Protein AF-A0A0F9AHM2-F1 (afdb_monomer_lite)

Organism: NCBI:txid412755

Radius of gyration: 13.78 Å; chains: 1; bounding box: 38×17×38 Å

Foldseek 3Di:
DDPPPPQWDDDPQFIWGADPVSPDIDDGDNDSVVRVVVSVVVVVVVVVVVVVVVPPPD

pLDDT: mean 80.58, std 16.88, range [41.25, 96.62]

Structure (mmCIF, N/CA/C/O backbone):
data_AF-A0A0F9AHM2-F1
#
_entry.id   AF-A0A0F9AHM2-F1
#
loop_
_atom_site.group_PDB
_atom_site.id
_atom_site.type_symbol
_atom_site.label_atom_id
_atom_site.label_alt_id
_atom_site.label_comp_id
_atom_site.label_asym_id
_atom_site.label_entity_id
_atom_site.label_seq_id
_atom_site.pdbx_PDB_ins_code
_atom_site.Cartn_x
_atom_site.Cartn_y
_atom_site.Cartn_z
_atom_site.occupancy
_atom_site.B_iso_or_equiv
_atom_site.auth_seq_id
_atom_site.auth_comp_id
_atom_site.auth_asym_id
_atom_site.auth_atom_id
_atom_site.pdbx_PDB_model_num
ATOM 1 N N . MET A 1 1 ? 10.540 8.950 9.006 1.00 49.34 1 MET A N 1
ATOM 2 C CA . MET A 1 1 ? 10.288 8.961 7.545 1.00 49.34 1 MET A CA 1
ATOM 3 C C . MET A 1 1 ? 8.910 9.556 7.260 1.00 49.34 1 MET A C 1
ATOM 5 O O . MET A 1 1 ? 8.014 9.384 8.079 1.00 49.34 1 MET A O 1
ATOM 9 N N . ALA A 1 2 ? 8.742 10.333 6.184 1.00 49.84 2 ALA A N 1
ATOM 10 C CA . ALA A 1 2 ? 7.458 10.962 5.861 1.00 49.84 2 ALA A CA 1
ATOM 11 C C . ALA A 1 2 ? 6.528 9.948 5.178 1.00 49.84 2 ALA A C 1
ATOM 13 O O . ALA A 1 2 ? 6.935 9.319 4.206 1.00 49.84 2 ALA A O 1
ATOM 14 N N . HIS A 1 3 ? 5.286 9.818 5.661 1.00 54.12 3 HIS A N 1
ATOM 15 C CA . HIS A 1 3 ? 4.215 9.142 4.922 1.00 54.12 3 HIS A CA 1
ATOM 16 C C . HIS A 1 3 ? 4.180 9.699 3.497 1.00 54.12 3 HIS A C 1
ATOM 18 O O . HIS A 1 3 ? 4.028 10.909 3.327 1.00 54.12 3 HIS A O 1
ATOM 24 N N . ASN A 1 4 ? 4.295 8.842 2.485 1.00 67.31 4 ASN A N 1
ATOM 25 C CA . ASN A 1 4 ? 3.995 9.240 1.119 1.00 67.31 4 ASN A CA 1
ATOM 26 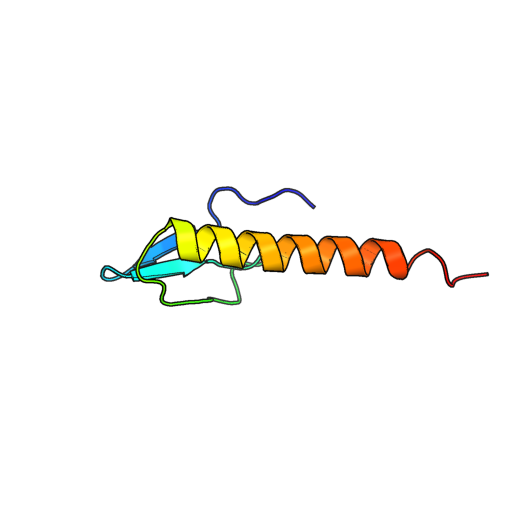C C . ASN A 1 4 ? 2.469 9.157 0.929 1.00 67.31 4 ASN A C 1
ATOM 28 O O . ASN A 1 4 ? 1.938 8.051 0.825 1.00 67.31 4 ASN A O 1
ATOM 32 N N . PRO A 1 5 ? 1.733 10.286 0.894 1.00 62.84 5 PRO A N 1
ATOM 33 C CA . PRO A 1 5 ? 0.272 10.271 0.795 1.00 62.84 5 PRO A CA 1
ATOM 34 C C . PRO A 1 5 ? -0.237 9.701 -0.539 1.00 62.84 5 PRO A C 1
ATOM 36 O O . PRO A 1 5 ? -1.426 9.445 -0.669 1.00 62.84 5 PRO A O 1
ATOM 39 N N . ASN A 1 6 ? 0.651 9.483 -1.517 1.00 73.44 6 ASN A N 1
ATOM 40 C CA . ASN A 1 6 ? 0.321 8.915 -2.825 1.00 73.44 6 ASN A CA 1
ATOM 41 C C . ASN A 1 6 ? 0.666 7.421 -2.945 1.00 73.44 6 ASN A C 1
ATOM 43 O O . ASN A 1 6 ? 0.631 6.881 -4.051 1.00 73.44 6 ASN A O 1
ATOM 47 N N . ALA A 1 7 ? 1.025 6.761 -1.839 1.00 88.31 7 ALA A N 1
ATOM 48 C CA . ALA A 1 7 ? 1.428 5.358 -1.845 1.00 88.31 7 ALA A CA 1
ATOM 49 C C . ALA A 1 7 ? 0.300 4.412 -2.273 1.00 88.31 7 ALA A C 1
ATOM 51 O O . ALA A 1 7 ? 0.603 3.332 -2.745 1.00 88.31 7 ALA A O 1
ATOM 52 N N . VAL A 1 8 ? -0.976 4.794 -2.143 1.00 93.69 8 VAL A N 1
ATOM 53 C CA . VAL A 1 8 ? -2.135 3.971 -2.525 1.00 93.69 8 VAL A CA 1
ATOM 54 C C . VAL A 1 8 ? -2.686 4.427 -3.879 1.00 93.69 8 VAL A C 1
ATOM 56 O O . VAL A 1 8 ? -2.970 5.609 -4.063 1.00 93.69 8 VAL A O 1
ATOM 59 N N . GLN A 1 9 ? -2.875 3.513 -4.839 1.00 94.00 9 GLN A N 1
ATOM 60 C CA . GLN A 1 9 ? -3.503 3.829 -6.133 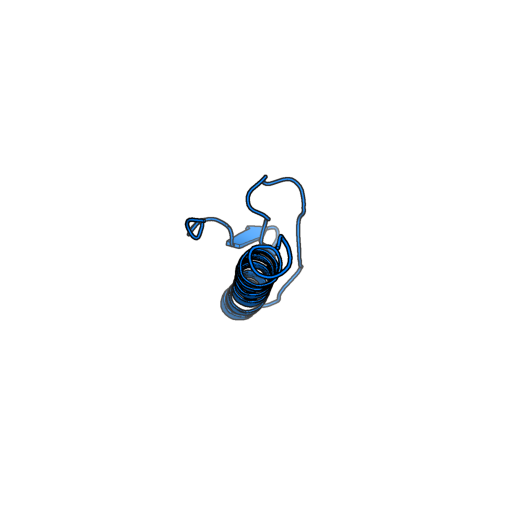1.00 94.00 9 GLN A CA 1
ATOM 61 C C . GLN A 1 9 ? -4.403 2.706 -6.647 1.00 94.00 9 GLN A C 1
ATOM 63 O O . GLN A 1 9 ? -4.228 1.525 -6.345 1.00 94.00 9 GLN A O 1
ATOM 68 N N . LYS A 1 10 ? -5.362 3.089 -7.496 1.00 95.00 10 LYS A N 1
ATOM 69 C CA . LYS A 1 10 ? -6.276 2.168 -8.169 1.00 95.00 10 LYS A CA 1
ATOM 70 C C . LYS A 1 10 ? -5.741 1.765 -9.544 1.00 95.00 10 LYS A C 1
ATOM 72 O O . LYS A 1 10 ? -5.520 2.623 -10.396 1.00 95.00 10 LYS A O 1
ATOM 77 N N . ARG A 1 11 ? -5.626 0.460 -9.805 1.00 93.19 11 ARG A N 1
ATOM 78 C CA . ARG A 1 11 ? -5.302 -0.123 -11.119 1.00 93.19 11 ARG A CA 1
ATOM 79 C C . ARG A 1 11 ? -6.308 -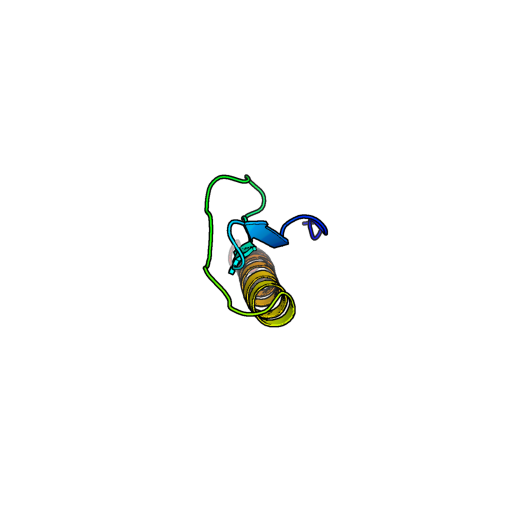1.215 -11.468 1.00 93.19 11 ARG A C 1
ATOM 81 O O . ARG A 1 11 ? -6.606 -2.078 -10.652 1.00 93.19 11 ARG A O 1
ATOM 88 N N . ASN A 1 12 ? -6.867 -1.171 -12.678 1.00 94.06 12 ASN A N 1
ATOM 89 C CA . ASN A 1 12 ? -7.812 -2.179 -13.188 1.00 94.06 12 ASN A CA 1
ATOM 90 C C . ASN A 1 12 ? -8.981 -2.511 -12.234 1.00 94.06 12 ASN A C 1
ATOM 92 O O . ASN A 1 12 ? -9.410 -3.655 -12.129 1.00 94.06 12 ASN A O 1
ATOM 96 N N . GLY A 1 13 ? -9.504 -1.510 -11.519 1.00 94.56 13 GLY A N 1
ATOM 97 C CA . GLY A 1 13 ? -10.621 -1.703 -10.586 1.00 94.56 13 GLY A CA 1
ATOM 98 C C . GLY A 1 13 ? -10.227 -2.175 -9.184 1.00 94.56 13 GLY A C 1
ATOM 99 O O . GLY A 1 13 ? -11.091 -2.176 -8.313 1.00 94.56 13 GLY A O 1
ATOM 100 N N . LYS A 1 14 ? -8.954 -2.504 -8.954 1.00 96.62 14 LYS A N 1
ATOM 101 C CA . LYS A 1 14 ? -8.398 -2.934 -7.667 1.00 96.62 14 LYS A CA 1
ATOM 102 C C . LYS A 1 14 ? -7.462 -1.878 -7.089 1.00 96.62 14 LYS A C 1
ATOM 104 O O . LYS A 1 14 ? -6.963 -1.024 -7.822 1.00 96.62 14 LYS A O 1
ATOM 109 N N . TRP A 1 15 ? -7.250 -1.928 -5.783 1.00 96.62 15 TRP A N 1
ATOM 110 C CA . TRP A 1 15 ? -6.377 -1.008 -5.061 1.00 96.62 15 TRP A CA 1
ATOM 111 C C . TRP A 1 15 ? -5.054 -1.671 -4.711 1.00 96.62 15 TRP A C 1
ATOM 113 O O . TRP A 1 15 ? -5.010 -2.863 -4.428 1.00 96.62 15 TRP A O 1
ATOM 123 N N . TYR A 1 16 ? -3.985 -0.891 -4.745 1.00 95.31 16 TYR A N 1
ATOM 124 C CA . TYR A 1 16 ? -2.623 -1.325 -4.464 1.00 95.31 16 TYR A CA 1
ATOM 125 C C . TYR A 1 16 ? -1.931 -0.244 -3.658 1.00 95.31 16 TYR A C 1
ATOM 127 O O . TYR A 1 16 ? -2.325 0.924 -3.743 1.00 95.31 16 TYR A O 1
ATOM 135 N N . TRP A 1 17 ? -0.896 -0.620 -2.921 1.00 94.44 17 TRP A N 1
ATOM 136 C CA . TRP A 1 17 ? 0.030 0.342 -2.354 1.00 94.44 17 TRP A CA 1
ATOM 137 C C . TRP A 1 17 ? 1.483 0.005 -2.698 1.00 94.44 17 TRP A C 1
ATOM 139 O O . TRP A 1 17 ? 1.800 -1.158 -2.943 1.00 94.44 17 TRP A O 1
ATOM 149 N N . TRP A 1 18 ? 2.336 1.030 -2.750 1.00 92.06 18 TRP A N 1
ATOM 150 C CA . TRP A 1 18 ? 3.777 0.901 -2.980 1.00 92.06 18 TRP A CA 1
ATOM 151 C C . TRP A 1 18 ? 4.585 1.381 -1.781 1.00 92.06 18 TRP A C 1
ATOM 153 O O . TRP A 1 18 ? 4.180 2.312 -1.075 1.00 92.06 18 TRP A O 1
ATOM 163 N N . ASP A 1 19 ? 5.731 0.743 -1.580 1.00 87.75 19 ASP A N 1
ATOM 164 C CA . ASP A 1 19 ? 6.742 1.145 -0.607 1.00 87.75 19 ASP A CA 1
ATOM 165 C C . ASP A 1 19 ? 7.352 2.531 -0.926 1.00 87.75 19 ASP A C 1
ATOM 167 O O . ASP A 1 19 ? 7.031 3.182 -1.926 1.00 87.75 19 ASP A O 1
ATOM 171 N N . GLU A 1 20 ? 8.244 3.025 -0.062 1.00 82.44 20 GLU A N 1
ATOM 172 C CA . GLU A 1 20 ? 8.902 4.334 -0.227 1.00 82.44 20 GLU A CA 1
ATOM 173 C C . GLU A 1 20 ? 9.697 4.424 -1.530 1.00 82.44 20 GLU A C 1
ATOM 175 O O . GLU A 1 20 ? 9.841 5.515 -2.093 1.00 82.44 20 GLU A O 1
ATOM 180 N N . CYS A 1 21 ? 10.221 3.288 -1.991 1.00 83.81 21 CYS A N 1
ATOM 181 C CA . CYS A 1 21 ? 11.065 3.196 -3.169 1.00 83.81 21 CYS A CA 1
ATOM 182 C C . CYS A 1 21 ? 10.255 3.036 -4.460 1.00 83.81 21 CYS A C 1
ATOM 184 O O . CYS A 1 21 ? 10.840 3.133 -5.539 1.00 83.81 21 CYS A O 1
ATOM 186 N N . TRP A 1 22 ? 8.936 2.831 -4.369 1.00 83.38 22 TRP A N 1
ATOM 187 C CA . TRP A 1 22 ? 8.071 2.482 -5.499 1.00 83.38 22 TRP A CA 1
ATOM 188 C C . TRP A 1 22 ? 8.511 1.206 -6.234 1.00 83.38 22 TRP A C 1
ATOM 190 O O . TRP A 1 22 ? 8.278 1.065 -7.438 1.00 83.38 22 TRP A O 1
ATOM 200 N N . VAL A 1 23 ? 9.173 0.296 -5.519 1.00 84.69 23 VAL A N 1
ATOM 201 C CA . VAL A 1 23 ? 9.712 -0.962 -6.047 1.00 84.69 23 VAL A CA 1
ATOM 202 C C . VAL A 1 23 ? 8.731 -2.095 -5.794 1.00 84.69 23 VAL A C 1
ATOM 204 O O . VAL A 1 23 ? 8.418 -2.844 -6.721 1.00 84.69 23 VAL A O 1
ATOM 207 N N . ASP A 1 24 ? 8.207 -2.181 -4.574 1.00 87.31 24 ASP A N 1
ATOM 208 C CA . ASP A 1 24 ? 7.351 -3.284 -4.161 1.00 87.31 24 ASP A CA 1
ATOM 209 C C . ASP A 1 24 ? 5.876 -2.882 -4.226 1.00 87.31 24 ASP A C 1
ATOM 211 O O . ASP A 1 24 ? 5.431 -1.928 -3.591 1.00 87.31 24 ASP A O 1
ATOM 215 N N . GLU A 1 25 ? 5.107 -3.621 -5.030 1.00 93.06 25 GLU A N 1
ATOM 216 C CA . GLU A 1 25 ? 3.656 -3.475 -5.158 1.00 93.06 25 GLU A CA 1
ATOM 217 C C . GLU A 1 25 ? 2.956 -4.475 -4.233 1.00 93.06 25 GLU A C 1
ATOM 219 O O . GLU A 1 25 ? 3.140 -5.687 -4.360 1.00 93.06 25 GLU A O 1
ATOM 224 N N . THR A 1 26 ? 2.099 -3.975 -3.344 1.00 94.12 26 THR A N 1
ATOM 225 C CA . THR A 1 26 ? 1.283 -4.802 -2.450 1.00 94.12 26 THR A CA 1
ATOM 226 C C . THR A 1 26 ? -0.200 -4.649 -2.781 1.00 94.12 26 THR A C 1
ATOM 228 O O . THR A 1 26 ? -0.722 -3.541 -2.919 1.00 94.12 26 THR A O 1
ATOM 231 N N . GLY A 1 27 ? -0.896 -5.779 -2.919 1.00 94.00 27 GLY A N 1
ATOM 232 C CA . GLY A 1 27 ? -2.307 -5.868 -3.302 1.00 94.00 27 GLY A CA 1
ATOM 233 C C . GLY A 1 27 ? -2.581 -7.131 -4.129 1.00 94.00 27 GLY A C 1
ATOM 234 O O . GLY A 1 27 ? -1.745 -8.037 -4.152 1.00 94.00 27 GLY A O 1
ATOM 235 N N . PRO A 1 28 ? -3.722 -7.220 -4.840 1.00 95.19 28 PRO A N 1
ATOM 236 C CA . PRO A 1 28 ? -4.824 -6.256 -4.903 1.00 95.19 28 PRO A CA 1
ATOM 237 C C . PRO A 1 28 ? -5.722 -6.246 -3.657 1.00 95.19 28 PRO A C 1
ATOM 239 O O . PRO A 1 28 ? -6.022 -7.292 -3.090 1.00 95.19 28 PRO A O 1
ATOM 242 N N . PHE A 1 29 ? -6.263 -5.075 -3.335 1.00 95.44 29 PHE A N 1
ATOM 243 C CA . PHE A 1 29 ? -7.330 -4.857 -2.356 1.00 95.44 29 PHE A CA 1
ATOM 244 C C . PHE A 1 29 ? -8.638 -4.466 -3.056 1.00 95.44 29 PHE A C 1
ATOM 246 O O . PHE A 1 29 ? -8.629 -3.894 -4.155 1.00 95.44 29 PHE A O 1
ATOM 253 N N . ASP A 1 30 ? -9.775 -4.768 -2.429 1.00 96.19 30 ASP A N 1
ATOM 254 C CA . ASP A 1 30 ? -11.094 -4.447 -2.983 1.00 96.19 30 ASP A CA 1
ATOM 255 C C . ASP A 1 30 ? -11.463 -2.979 -2.761 1.00 96.19 30 ASP A C 1
ATOM 257 O O . ASP A 1 30 ? -12.119 -2.359 -3.603 1.00 96.19 30 ASP A O 1
ATOM 261 N N . THR A 1 31 ? -10.987 -2.393 -1.663 1.00 96.12 31 THR A N 1
ATOM 262 C CA . THR A 1 31 ? -11.246 -0.995 -1.310 1.00 96.12 31 THR A CA 1
ATOM 263 C C . THR A 1 31 ? -9.962 -0.213 -1.044 1.00 96.12 31 THR A C 1
ATOM 265 O O . THR A 1 31 ? -8.944 -0.761 -0.627 1.00 96.12 31 THR A O 1
ATOM 268 N N . GLU A 1 32 ? -10.024 1.104 -1.248 1.00 94.69 32 GLU A N 1
ATOM 269 C CA . GLU A 1 32 ? -8.929 2.027 -0.922 1.00 94.69 32 GLU A CA 1
ATOM 270 C C . GLU A 1 32 ? -8.569 1.963 0.564 1.00 94.69 32 GLU A C 1
ATOM 272 O O . GLU A 1 32 ? -7.400 1.967 0.933 1.00 94.69 32 GLU A O 1
ATOM 277 N N . ASN A 1 33 ? -9.588 1.847 1.418 1.00 94.94 33 ASN A N 1
ATOM 278 C CA . ASN A 1 33 ? -9.423 1.810 2.863 1.00 94.94 33 ASN A CA 1
ATOM 279 C C . ASN A 1 33 ? -8.624 0.581 3.324 1.00 94.94 33 ASN A C 1
ATOM 281 O O . ASN A 1 33 ? -7.795 0.700 4.219 1.00 94.94 33 ASN A O 1
ATOM 285 N N . GLU A 1 34 ? -8.831 -0.586 2.709 1.00 95.06 34 GLU A N 1
ATOM 286 C CA . GLU A 1 34 ? -8.035 -1.786 3.004 1.00 95.06 34 GLU A CA 1
ATOM 287 C C . GLU A 1 34 ? -6.567 -1.594 2.624 1.00 95.06 34 GLU A C 1
ATOM 289 O O . GLU A 1 34 ? -5.692 -1.850 3.451 1.00 95.06 34 GLU A O 1
ATOM 294 N N . ALA A 1 35 ? -6.306 -1.074 1.419 1.00 94.38 35 ALA A N 1
ATOM 295 C CA . ALA A 1 35 ? -4.952 -0.766 0.969 1.00 94.38 35 ALA A CA 1
ATOM 296 C C . ALA A 1 35 ? -4.270 0.262 1.886 1.00 94.38 35 ALA A C 1
ATOM 298 O O . ALA A 1 35 ? -3.107 0.098 2.243 1.00 94.38 35 ALA A O 1
ATOM 299 N N . GLN A 1 36 ? -5.000 1.292 2.328 1.00 92.88 36 GLN A N 1
ATOM 300 C CA . GLN A 1 36 ? -4.480 2.309 3.239 1.00 92.88 36 GLN A CA 1
ATOM 301 C C . GLN A 1 36 ? -4.190 1.746 4.636 1.00 92.88 36 GLN A C 1
ATOM 303 O O . GLN A 1 36 ? -3.166 2.082 5.229 1.00 92.88 36 GLN A O 1
ATOM 308 N N . ILE A 1 37 ? -5.070 0.898 5.181 1.00 92.94 37 ILE A N 1
ATOM 309 C CA . ILE A 1 37 ? -4.856 0.247 6.481 1.00 92.94 37 ILE A CA 1
ATOM 310 C C . ILE A 1 37 ? -3.607 -0.634 6.433 1.00 92.94 37 ILE A C 1
ATOM 312 O O . ILE A 1 37 ? -2.815 -0.607 7.375 1.00 92.94 37 ILE A O 1
ATOM 316 N N . ASP A 1 38 ?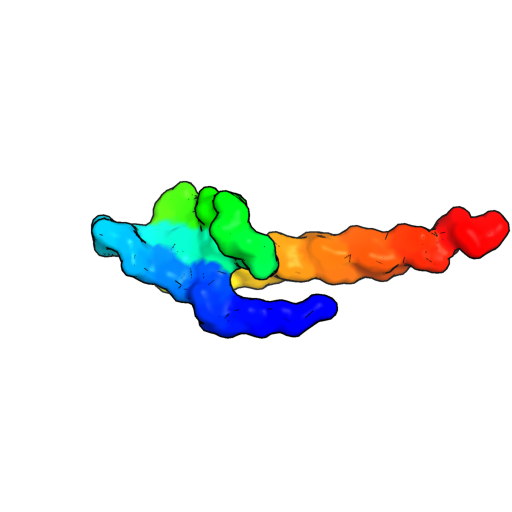 -3.435 -1.407 5.364 1.00 93.88 38 ASP A N 1
ATOM 317 C CA . ASP A 1 38 ? -2.288 -2.295 5.199 1.00 93.88 38 ASP A CA 1
ATOM 318 C C . ASP A 1 38 ? -0.975 -1.514 5.015 1.00 93.88 38 ASP A C 1
ATOM 320 O O . ASP A 1 38 ? -0.024 -1.724 5.769 1.00 93.88 38 ASP A O 1
ATOM 324 N N . CYS A 1 39 ? -0.975 -0.500 4.144 1.00 91.25 39 CYS A N 1
ATOM 325 C CA . CYS A 1 39 ? 0.136 0.439 3.969 1.00 91.25 39 CYS A CA 1
ATOM 326 C C . CYS A 1 39 ? 0.543 1.107 5.296 1.00 91.25 39 CYS A C 1
ATOM 328 O O . CYS A 1 39 ? 1.718 1.151 5.662 1.00 91.25 39 CYS A O 1
ATOM 330 N N . ASN A 1 40 ? -0.430 1.561 6.092 1.00 88.75 40 ASN A N 1
ATOM 331 C CA . ASN A 1 40 ? -0.158 2.161 7.400 1.00 88.75 40 ASN A CA 1
ATOM 332 C C . ASN A 1 40 ? 0.488 1.164 8.379 1.00 88.75 40 ASN A C 1
ATOM 334 O O . ASN A 1 40 ? 1.321 1.568 9.191 1.00 88.75 40 ASN A O 1
ATOM 338 N N . LYS A 1 41 ? 0.123 -0.127 8.334 1.00 89.50 41 LYS A N 1
ATOM 339 C CA . LYS A 1 41 ? 0.762 -1.163 9.165 1.00 89.50 41 LYS A CA 1
ATOM 340 C C . LYS A 1 41 ? 2.216 -1.384 8.762 1.00 89.50 41 LYS A C 1
ATOM 342 O O . LYS A 1 41 ? 3.056 -1.491 9.653 1.00 89.50 41 LYS A O 1
ATOM 347 N N . TYR A 1 42 ? 2.505 -1.416 7.460 1.00 88.50 42 TYR A N 1
ATOM 348 C CA . TYR A 1 42 ? 3.874 -1.498 6.948 1.00 88.50 42 TYR A CA 1
ATOM 349 C C . TYR A 1 42 ? 4.728 -0.345 7.495 1.00 88.50 42 TYR A C 1
ATOM 351 O O . TYR A 1 42 ? 5.732 -0.590 8.166 1.00 88.50 42 TYR A O 1
ATOM 359 N N . TRP A 1 43 ? 4.262 0.903 7.357 1.00 83.88 43 TRP A N 1
ATOM 360 C CA . TRP A 1 43 ? 4.980 2.071 7.882 1.00 83.88 43 TRP A CA 1
ATOM 361 C C . TRP A 1 43 ? 5.176 2.041 9.396 1.00 83.88 43 TRP A C 1
ATOM 363 O O . TRP A 1 43 ? 6.239 2.400 9.901 1.00 83.88 43 TRP A O 1
ATOM 373 N N . GLN A 1 44 ? 4.165 1.590 10.140 1.00 83.62 44 GLN A N 1
ATOM 374 C CA . GLN A 1 44 ? 4.279 1.425 11.589 1.00 83.62 44 GLN A CA 1
ATOM 375 C C . GLN A 1 44 ? 5.283 0.339 11.990 1.00 83.62 44 GLN A C 1
ATOM 377 O O . GLN A 1 44 ? 5.859 0.446 13.072 1.00 83.62 44 GLN A O 1
ATOM 382 N N . SER A 1 45 ? 5.482 -0.698 11.170 1.00 83.81 45 SER A N 1
ATOM 383 C CA . SER A 1 45 ? 6.511 -1.717 11.406 1.00 83.81 45 SER A CA 1
ATOM 384 C C . SER A 1 45 ? 7.908 -1.129 11.226 1.00 83.81 45 SER A C 1
ATOM 386 O O . SER A 1 45 ? 8.720 -1.233 12.141 1.00 83.81 45 SER A O 1
ATOM 388 N N . GLN A 1 46 ? 8.141 -0.419 10.117 1.00 77.69 46 GLN A N 1
ATOM 389 C CA . GLN 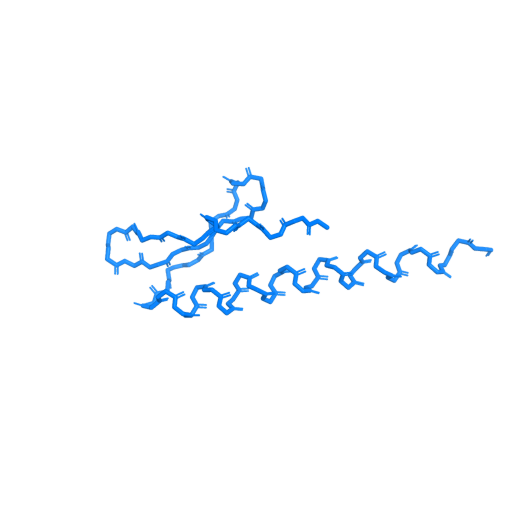A 1 46 ? 9.435 0.206 9.815 1.00 77.69 46 GLN A CA 1
ATOM 390 C C . GLN A 1 46 ? 9.866 1.194 10.913 1.00 77.69 46 GLN A C 1
ATOM 392 O O . GLN A 1 46 ? 10.988 1.143 11.410 1.00 77.69 46 GLN A O 1
ATOM 397 N N . LEU A 1 47 ? 8.935 2.027 11.396 1.00 70.50 47 LEU A N 1
ATOM 398 C CA . LEU A 1 47 ? 9.204 2.966 12.494 1.00 70.50 47 LEU A CA 1
ATOM 399 C C . LEU A 1 47 ? 9.539 2.275 13.826 1.00 70.50 47 LEU A C 1
ATOM 401 O O . LEU A 1 47 ? 10.246 2.847 14.653 1.00 70.50 47 LEU A O 1
ATOM 405 N N . LYS A 1 48 ? 9.005 1.074 14.081 1.00 64.69 48 LYS A N 1
ATOM 406 C CA . LYS A 1 48 ? 9.297 0.322 15.312 1.00 64.69 48 LYS A CA 1
ATOM 407 C C . LYS A 1 48 ? 10.656 -0.366 15.254 1.00 64.69 48 LYS A C 1
ATOM 409 O O . LYS A 1 48 ? 11.313 -0.432 16.288 1.00 64.69 48 LYS A O 1
ATOM 414 N N . GLU A 1 49 ? 11.070 -0.840 14.080 1.00 58.91 49 GLU A N 1
ATOM 415 C CA . GLU A 1 49 ? 12.396 -1.436 13.880 1.00 58.91 49 GLU A CA 1
ATOM 416 C C . GLU A 1 49 ? 13.517 -0.397 14.032 1.00 58.91 49 GLU A C 1
ATOM 418 O O . GLU A 1 49 ? 14.545 -0.702 14.634 1.00 58.91 49 GLU A O 1
ATOM 423 N N . GLU A 1 50 ? 13.312 0.852 13.598 1.00 56.00 50 GLU A N 1
ATOM 424 C CA . GLU A 1 50 ? 14.300 1.926 13.800 1.00 56.00 50 GLU A CA 1
ATOM 425 C C . GLU A 1 50 ? 14.528 2.252 15.291 1.00 56.00 50 GLU A C 1
ATOM 427 O O . GLU A 1 50 ? 15.670 2.402 15.721 1.00 56.00 50 GLU A O 1
ATOM 432 N N . VAL A 1 51 ? 13.471 2.287 16.113 1.00 56.69 51 VAL A N 1
ATOM 433 C CA . VAL A 1 51 ? 13.574 2.654 17.543 1.00 56.69 51 VAL A CA 1
ATOM 434 C C . VAL A 1 51 ? 14.297 1.589 18.379 1.00 56.69 51 VAL A C 1
ATOM 436 O O . VAL A 1 51 ? 14.988 1.920 19.342 1.00 56.69 51 VAL A O 1
ATOM 439 N N . THR A 1 52 ? 14.176 0.304 18.037 1.00 52.16 52 THR A N 1
ATOM 440 C CA . THR A 1 52 ? 14.825 -0.776 18.801 1.00 52.16 52 THR A CA 1
ATOM 441 C C . THR A 1 52 ? 16.316 -0.934 18.509 1.00 52.16 52 THR A C 1
ATOM 443 O O . THR A 1 52 ? 17.047 -1.471 19.344 1.00 52.16 52 THR A O 1
ATOM 446 N N . ASN A 1 53 ? 16.792 -0.450 17.362 1.00 55.09 53 ASN A N 1
ATOM 447 C CA . ASN A 1 53 ? 18.165 -0.689 16.914 1.00 55.09 53 ASN A CA 1
ATOM 448 C C . ASN A 1 53 ? 19.167 0.320 17.503 1.00 55.09 53 ASN A C 1
ATOM 450 O O . ASN A 1 53 ? 20.362 0.037 17.558 1.00 55.09 53 ASN A O 1
ATOM 454 N N . GLU A 1 54 ? 18.691 1.455 18.024 1.00 55.31 54 GLU A N 1
ATOM 455 C CA . GLU A 1 54 ? 19.533 2.479 18.659 1.00 55.31 54 GLU A CA 1
ATOM 456 C C . GLU A 1 54 ? 19.807 2.221 20.154 1.00 55.31 54 GLU A C 1
ATOM 458 O O . GLU A 1 54 ? 20.648 2.889 20.748 1.00 55.31 54 GLU A O 1
ATOM 463 N N . THR A 1 55 ? 19.142 1.244 20.788 1.00 52.38 55 THR A N 1
ATOM 464 C CA . THR A 1 55 ? 19.270 1.015 22.248 1.00 52.38 55 THR A CA 1
ATOM 465 C C . THR A 1 55 ? 20.273 -0.088 22.634 1.00 52.38 55 THR A C 1
ATOM 467 O O . THR A 1 55 ? 20.524 -0.287 23.817 1.00 52.38 55 THR A O 1
ATOM 470 N N . ASN A 1 56 ? 20.887 -0.790 21.672 1.00 54.19 56 ASN A N 1
ATOM 471 C CA . ASN A 1 56 ? 21.820 -1.904 21.943 1.00 54.19 56 ASN A CA 1
ATOM 472 C C . ASN A 1 56 ? 23.281 -1.640 21.523 1.00 54.19 56 ASN A C 1
ATOM 474 O O . ASN A 1 56 ? 24.079 -2.574 21.459 1.00 54.19 56 ASN A O 1
ATOM 478 N N . ALA A 1 57 ? 23.660 -0.387 21.263 1.00 52.38 57 ALA A N 1
ATOM 479 C CA . ALA A 1 57 ? 25.059 0.006 21.095 1.00 52.38 57 ALA A CA 1
ATOM 480 C C . ALA A 1 57 ? 25.580 0.669 22.385 1.00 52.38 57 ALA A C 1
ATOM 482 O O . ALA A 1 57 ? 25.660 1.892 22.481 1.00 52.38 57 ALA A O 1
ATOM 483 N N . THR A 1 58 ? 25.893 -0.120 23.415 1.00 41.25 58 THR A N 1
ATOM 484 C CA . THR A 1 58 ? 26.688 0.318 24.581 1.00 41.25 58 THR A CA 1
ATOM 485 C C . THR A 1 58 ? 27.591 -0.813 25.040 1.00 41.25 58 THR A C 1
ATOM 487 O O . THR A 1 58 ? 27.095 -1.959 25.115 1.00 41.25 58 THR A O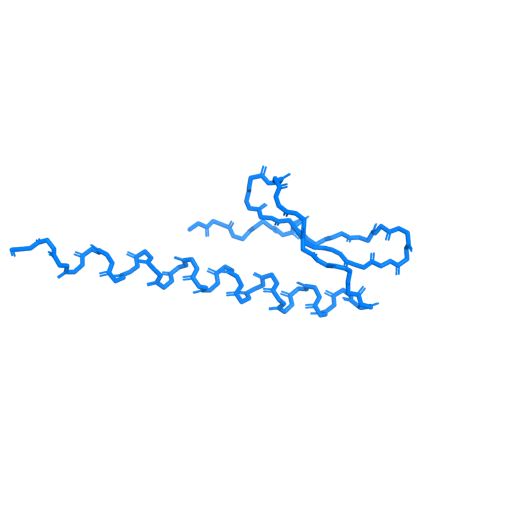 1
#

Sequence (58 aa):
MAHNPNAVQKRNGKWYWWDECWVDETGPFDTENEAQIDCNKYWQSQLKEEVTNETNAT

Secondary structure (DSSP, 8-state):
----TT-EEEETTEEEEE-TTS--EEEEESSHHHHHHHHHHHHHHHHHHHHHHTSS--